Protein AF-A0A3M1ZRH4-F1 (afdb_monomer_lite)

Structure (mmCIF, N/CA/C/O backbone):
data_AF-A0A3M1ZRH4-F1
#
_entry.id   AF-A0A3M1ZRH4-F1
#
loop_
_atom_site.group_PDB
_atom_site.id
_atom_site.type_symbol
_atom_site.label_atom_id
_atom_site.label_alt_id
_atom_site.label_comp_id
_atom_site.label_asym_id
_atom_site.label_entity_id
_atom_site.label_seq_id
_atom_site.pdbx_PDB_ins_code
_atom_site.Cartn_x
_atom_site.Cartn_y
_atom_site.Cartn_z
_atom_site.occupancy
_atom_site.B_iso_or_equiv
_atom_site.auth_seq_id
_atom_site.auth_comp_id
_atom_site.auth_asym_id
_atom_site.auth_atom_id
_atom_site.pdbx_PDB_model_num
ATOM 1 N N . THR A 1 1 ? -16.721 10.616 27.002 1.00 45.69 1 THR A N 1
ATOM 2 C CA . THR A 1 1 ? -15.510 9.770 27.041 1.00 45.69 1 THR A CA 1
ATOM 3 C C . THR A 1 1 ? -14.429 10.477 26.255 1.00 45.69 1 THR A C 1
ATOM 5 O O . THR A 1 1 ? -14.748 11.093 25.247 1.00 45.69 1 THR A O 1
ATOM 8 N N . THR A 1 2 ? -13.187 10.488 26.734 1.00 43.56 2 THR A N 1
ATOM 9 C CA . THR A 1 2 ? -12.067 11.078 25.982 1.00 43.56 2 THR A CA 1
ATOM 10 C C . THR A 1 2 ? -11.922 10.329 24.649 1.00 43.56 2 THR A C 1
ATOM 12 O O . THR A 1 2 ? -11.952 9.095 24.680 1.00 43.56 2 THR A O 1
ATOM 15 N N . PRO A 1 3 ? -11.824 11.013 23.492 1.00 45.03 3 PRO A N 1
ATOM 16 C CA . PRO A 1 3 ? -11.587 10.343 22.216 1.00 45.03 3 PRO A CA 1
ATOM 17 C C . PRO A 1 3 ? -10.292 9.532 22.273 1.00 45.03 3 PRO A C 1
ATOM 19 O O . PRO A 1 3 ? -9.340 9.933 22.943 1.00 45.03 3 PRO A O 1
ATOM 22 N N . ALA A 1 4 ? -10.247 8.402 21.568 1.00 46.62 4 ALA A N 1
ATOM 23 C CA . ALA A 1 4 ? -9.003 7.666 21.397 1.00 46.62 4 ALA A CA 1
ATOM 24 C C . ALA A 1 4 ? -7.975 8.569 20.693 1.00 46.62 4 ALA A C 1
ATOM 26 O O . ALA A 1 4 ? -8.248 9.138 19.636 1.00 46.62 4 ALA A O 1
ATOM 27 N N . THR A 1 5 ? -6.804 8.737 21.298 1.00 50.22 5 THR A N 1
ATOM 28 C CA . THR A 1 5 ? -5.714 9.508 20.699 1.00 50.22 5 THR A CA 1
ATOM 29 C C . THR A 1 5 ? -5.076 8.659 19.608 1.00 50.22 5 THR A C 1
ATOM 31 O O . THR A 1 5 ? -4.538 7.596 19.901 1.00 50.22 5 THR A O 1
ATOM 34 N N . ALA A 1 6 ? -5.132 9.115 18.356 1.00 46.28 6 ALA A N 1
ATOM 35 C CA . ALA A 1 6 ? -4.453 8.434 17.260 1.00 46.28 6 ALA A CA 1
ATOM 36 C C . ALA A 1 6 ? -2.940 8.379 17.539 1.00 46.28 6 ALA A C 1
ATOM 38 O O . ALA A 1 6 ? -2.325 9.420 17.782 1.00 46.28 6 ALA A O 1
ATOM 39 N N . GLY A 1 7 ? -2.369 7.175 17.513 1.00 49.16 7 GLY A N 1
ATOM 40 C CA . GLY A 1 7 ? -0.997 6.886 17.909 1.00 49.16 7 GLY A CA 1
ATOM 41 C C . GLY A 1 7 ? 0.061 7.609 17.076 1.00 49.16 7 GLY A C 1
ATOM 42 O O . GLY A 1 7 ? -0.203 8.209 16.024 1.00 49.16 7 GLY A O 1
ATOM 43 N N . THR A 1 8 ? 1.284 7.576 17.600 1.00 53.50 8 THR A N 1
ATOM 44 C CA . THR A 1 8 ? 2.442 8.280 17.052 1.00 53.50 8 THR A CA 1
ATOM 45 C C . THR A 1 8 ? 2.782 7.773 15.647 1.00 53.50 8 THR A C 1
ATOM 47 O O . THR A 1 8 ? 2.746 6.582 15.342 1.00 53.50 8 THR A O 1
ATOM 50 N N . LEU A 1 9 ? 3.086 8.730 14.777 1.00 52.72 9 LEU A N 1
ATOM 51 C CA . LEU A 1 9 ? 3.526 8.552 13.399 1.00 52.72 9 LEU A CA 1
ATOM 52 C C . LEU A 1 9 ? 4.913 7.924 13.344 1.00 52.72 9 LEU A C 1
ATOM 54 O O . LEU A 1 9 ? 5.847 8.517 13.878 1.00 52.72 9 LEU A O 1
ATOM 58 N N . SER A 1 10 ? 5.082 6.781 12.679 1.00 56.62 10 SER A N 1
ATOM 59 C CA . SER A 1 10 ? 6.418 6.255 12.374 1.00 56.62 10 SER A CA 1
ATOM 60 C C . SER A 1 10 ? 6.365 5.231 11.246 1.00 56.62 10 SER A C 1
ATOM 62 O O . SER A 1 10 ? 5.844 4.134 11.430 1.00 56.62 10 SER A O 1
ATOM 64 N N . ILE A 1 11 ? 6.895 5.638 10.094 1.00 53.66 11 ILE A N 1
ATOM 65 C CA . ILE A 1 11 ? 7.857 4.969 9.201 1.00 53.66 11 ILE A CA 1
ATOM 66 C C . ILE A 1 11 ? 7.783 5.790 7.904 1.00 53.66 11 ILE A C 1
ATOM 68 O O . ILE A 1 11 ? 6.725 5.857 7.287 1.00 53.66 11 ILE A O 1
ATOM 72 N N . GLU A 1 12 ? 8.871 6.480 7.566 1.00 52.53 12 GLU A N 1
ATOM 73 C CA . GLU A 1 12 ? 9.127 7.059 6.244 1.00 52.53 12 GLU A CA 1
ATOM 74 C C . GLU A 1 12 ? 10.286 6.258 5.669 1.00 52.53 12 GLU A C 1
ATOM 76 O O . GLU A 1 12 ? 11.363 6.205 6.267 1.00 52.53 12 GLU A O 1
ATOM 81 N N . THR A 1 13 ? 10.071 5.576 4.554 1.00 57.72 13 THR A N 1
ATOM 82 C CA . THR A 1 13 ? 11.144 4.834 3.888 1.00 57.72 13 THR A CA 1
ATOM 83 C C . THR A 1 13 ? 10.956 4.939 2.385 1.00 57.72 13 THR A C 1
ATOM 85 O O . THR A 1 13 ? 9.835 4.861 1.886 1.00 57.72 13 THR A O 1
ATOM 88 N N . TYR A 1 14 ? 12.065 5.160 1.682 1.00 54.22 14 TYR A N 1
ATOM 89 C CA . TYR A 1 14 ? 12.164 5.062 0.231 1.00 54.22 14 TYR A CA 1
ATOM 90 C C . TYR A 1 14 ? 12.934 3.778 -0.045 1.00 54.22 14 TYR A C 1
ATOM 92 O O . TYR A 1 14 ? 14.155 3.761 0.096 1.00 54.22 14 TYR A O 1
ATOM 100 N N . GLU A 1 15 ? 12.241 2.691 -0.365 1.00 57.12 15 GLU A N 1
ATOM 101 C CA . GLU A 1 15 ? 12.913 1.413 -0.608 1.00 57.12 15 GLU A CA 1
ATOM 102 C C . GLU A 1 15 ? 12.426 0.771 -1.905 1.00 57.12 15 GLU A C 1
ATOM 104 O O . GLU A 1 15 ? 11.231 0.739 -2.203 1.00 57.12 15 GLU A O 1
ATOM 109 N N . VAL A 1 16 ? 13.379 0.234 -2.672 1.00 52.00 16 VAL A N 1
ATOM 110 C CA . VAL A 1 16 ? 13.122 -0.691 -3.781 1.00 52.00 16 VAL A CA 1
ATOM 111 C C . VAL A 1 16 ? 12.994 -2.080 -3.162 1.00 52.00 16 VAL A C 1
ATOM 113 O O . VAL A 1 16 ? 13.948 -2.854 -3.115 1.00 52.00 16 VAL A O 1
ATOM 116 N N . LEU A 1 17 ? 11.829 -2.373 -2.592 1.00 58.84 17 LEU A N 1
ATOM 117 C CA . LEU A 1 17 ? 11.498 -3.720 -2.137 1.00 58.84 17 LEU A CA 1
ATOM 118 C C . LEU A 1 17 ? 10.673 -4.405 -3.222 1.00 58.84 17 LEU A C 1
ATOM 120 O O . LEU A 1 17 ? 9.743 -3.814 -3.763 1.00 58.84 17 LEU A O 1
ATOM 124 N N . THR A 1 18 ? 10.967 -5.678 -3.486 1.00 62.44 18 THR A N 1
ATOM 125 C CA . THR A 1 18 ? 10.159 -6.565 -4.348 1.00 62.44 18 THR A CA 1
ATOM 126 C C . THR A 1 18 ? 8.702 -6.706 -3.870 1.00 62.44 18 THR A C 1
ATOM 128 O O . THR A 1 18 ? 7.844 -7.225 -4.582 1.00 62.44 18 THR A O 1
ATOM 131 N N . GLY A 1 19 ? 8.413 -6.203 -2.672 1.00 73.31 19 GLY A N 1
ATOM 132 C CA . GLY A 1 19 ? 7.105 -5.982 -2.079 1.00 73.31 19 GLY A CA 1
ATOM 133 C C . GLY A 1 19 ? 7.248 -5.795 -0.567 1.00 73.31 19 GLY A C 1
ATOM 134 O O . GLY A 1 19 ? 8.280 -6.137 0.012 1.00 73.31 19 GLY A O 1
ATOM 135 N N . PHE A 1 20 ? 6.223 -5.261 0.089 1.00 83.06 20 PHE A N 1
ATOM 136 C CA . PHE A 1 20 ? 6.145 -5.208 1.552 1.00 83.06 20 PHE A CA 1
ATOM 137 C C . PHE A 1 20 ? 4.696 -5.312 2.025 1.00 83.06 20 PHE A C 1
ATOM 139 O O . PHE A 1 20 ? 3.753 -5.158 1.251 1.00 83.06 20 PHE A O 1
ATOM 146 N N . SER A 1 21 ? 4.510 -5.566 3.318 1.00 85.50 21 SER A N 1
ATOM 147 C CA . SER A 1 21 ? 3.184 -5.639 3.930 1.00 85.50 21 SER A CA 1
ATOM 148 C C . SER A 1 21 ? 3.087 -4.739 5.154 1.00 85.50 21 SER A C 1
ATOM 150 O O . SER A 1 21 ? 3.936 -4.799 6.046 1.00 85.50 21 SER A O 1
ATOM 152 N N . VAL A 1 22 ? 2.009 -3.967 5.240 1.00 85.12 22 VAL A N 1
ATOM 153 C CA . VAL A 1 22 ? 1.593 -3.246 6.441 1.00 85.12 22 VAL A CA 1
ATOM 154 C C . VAL A 1 22 ? 0.552 -4.092 7.166 1.00 85.12 22 VAL A C 1
ATOM 156 O O . VAL A 1 22 ? -0.506 -4.403 6.622 1.00 85.12 22 VAL A O 1
ATOM 159 N N . ALA A 1 23 ? 0.844 -4.471 8.412 1.00 84.44 23 ALA A N 1
ATOM 160 C CA . ALA A 1 23 ? -0.103 -5.211 9.240 1.00 84.44 23 ALA A CA 1
ATOM 161 C C . ALA A 1 23 ? -1.404 -4.419 9.453 1.00 84.44 23 ALA A C 1
ATOM 163 O O . ALA A 1 23 ? -1.378 -3.188 9.538 1.00 84.44 23 ALA A O 1
ATOM 164 N N . ALA A 1 24 ? -2.519 -5.135 9.616 1.00 84.62 24 ALA A N 1
ATOM 165 C CA . ALA A 1 24 ? -3.789 -4.543 10.024 1.00 84.62 24 ALA A CA 1
ATOM 166 C C . ALA A 1 24 ? -3.651 -3.792 11.359 1.00 84.62 24 ALA A C 1
ATOM 168 O O . ALA A 1 24 ? -2.696 -3.996 12.117 1.00 84.62 24 ALA A O 1
ATOM 169 N N . GLY A 1 25 ? -4.625 -2.941 11.674 1.00 82.00 25 GLY A N 1
ATOM 170 C CA . GLY A 1 25 ? -4.634 -2.242 12.957 1.00 82.00 25 GLY A CA 1
ATOM 171 C C . GLY A 1 25 ? -4.186 -0.784 12.895 1.00 82.00 25 GLY A C 1
ATOM 172 O O . GLY A 1 25 ? -4.089 -0.166 13.944 1.00 82.00 25 GLY A O 1
ATOM 173 N N . LYS A 1 26 ? -3.878 -0.211 11.727 1.00 84.25 26 LYS A N 1
ATOM 174 C CA . LYS A 1 26 ? -3.365 1.171 11.647 1.00 84.25 26 LYS A CA 1
ATOM 175 C C . LYS A 1 26 ? -4.509 2.181 11.662 1.00 84.25 26 LYS A C 1
ATOM 177 O O . LYS A 1 26 ? -5.655 1.822 11.399 1.00 84.25 26 LYS A O 1
ATOM 182 N N . TYR A 1 27 ? -4.202 3.444 11.961 1.00 83.62 27 TYR A N 1
ATOM 183 C CA . TYR A 1 27 ? -5.164 4.538 11.769 1.00 83.62 27 TYR A CA 1
ATOM 184 C C . TYR A 1 27 ? -5.065 5.175 10.388 1.00 83.62 27 TYR A C 1
ATOM 186 O O . TYR A 1 27 ? -6.020 5.786 9.924 1.00 83.62 27 TYR A O 1
ATOM 194 N N . MET A 1 28 ? -3.909 5.063 9.743 1.00 85.81 28 MET A N 1
ATOM 195 C CA . MET A 1 28 ? -3.691 5.573 8.398 1.00 85.81 28 MET A CA 1
ATOM 196 C C . MET A 1 28 ? -2.565 4.787 7.742 1.00 85.81 28 MET A C 1
ATOM 198 O O . MET A 1 28 ? -1.528 4.550 8.373 1.00 85.81 28 MET A O 1
ATOM 202 N N . VAL A 1 29 ? -2.762 4.436 6.479 1.00 87.94 29 VAL A N 1
ATOM 203 C CA . VAL A 1 29 ? -1.729 3.939 5.574 1.00 87.94 29 VAL A CA 1
ATOM 204 C C . VAL A 1 29 ? -1.781 4.795 4.317 1.00 87.94 29 VAL A C 1
ATOM 206 O O . VAL A 1 29 ? -2.827 4.905 3.685 1.00 87.94 29 VAL A O 1
ATOM 209 N N . HIS A 1 30 ? -0.659 5.414 3.970 1.00 89.81 30 HIS A N 1
ATOM 210 C CA . HIS A 1 30 ? -0.498 6.211 2.759 1.00 89.81 30 HIS A CA 1
ATOM 211 C C . HIS A 1 30 ? 0.675 5.645 1.977 1.00 89.81 30 HIS A C 1
ATOM 213 O O . HIS A 1 30 ? 1.766 5.497 2.521 1.00 89.81 30 HIS A O 1
ATOM 219 N N . ILE A 1 31 ? 0.436 5.288 0.727 1.00 90.25 31 ILE A N 1
ATOM 220 C CA . ILE A 1 31 ? 1.422 4.725 -0.188 1.00 90.25 31 ILE A CA 1
ATOM 221 C C . ILE A 1 31 ? 1.444 5.606 -1.430 1.00 90.25 31 ILE A C 1
ATOM 223 O O . ILE A 1 31 ? 0.396 6.018 -1.918 1.00 90.25 31 ILE A O 1
ATOM 227 N N . LYS A 1 32 ? 2.632 5.892 -1.947 1.00 89.75 32 LYS A N 1
ATOM 228 C CA . LYS A 1 32 ? 2.833 6.633 -3.187 1.00 89.75 32 LYS A CA 1
ATOM 229 C C . LYS A 1 32 ? 3.784 5.864 -4.083 1.00 89.75 32 LYS A C 1
ATOM 231 O O . LYS A 1 32 ? 4.888 5.517 -3.657 1.00 89.75 32 LYS A O 1
ATOM 236 N N . ASN A 1 33 ? 3.371 5.656 -5.327 1.00 90.62 33 ASN A N 1
ATOM 237 C CA . ASN A 1 33 ? 4.294 5.232 -6.367 1.00 90.62 33 ASN A CA 1
ATOM 238 C C . ASN A 1 33 ? 5.102 6.460 -6.803 1.00 90.62 33 ASN A C 1
ATOM 240 O O . ASN A 1 33 ? 4.537 7.417 -7.336 1.00 90.62 33 ASN A O 1
ATOM 244 N N . VAL A 1 34 ? 6.407 6.467 -6.540 1.00 87.56 34 VAL A N 1
ATOM 245 C CA . VAL A 1 34 ? 7.277 7.601 -6.897 1.00 87.56 34 VAL A CA 1
ATOM 246 C C . VAL A 1 34 ? 7.970 7.418 -8.251 1.00 87.56 34 VAL A C 1
ATOM 248 O O . VAL A 1 34 ? 8.756 8.278 -8.632 1.00 87.56 34 VAL A O 1
ATOM 251 N N . GLY A 1 35 ? 7.648 6.352 -8.992 1.00 84.31 35 GLY A N 1
ATOM 252 C CA . GLY A 1 35 ? 8.277 6.038 -10.275 1.00 84.31 35 GLY A CA 1
ATOM 253 C C . GLY A 1 35 ? 9.664 5.418 -10.111 1.00 84.31 35 GLY A C 1
ATOM 254 O O . GLY A 1 35 ? 10.029 4.958 -9.027 1.00 84.31 35 GLY A O 1
ATOM 255 N N . 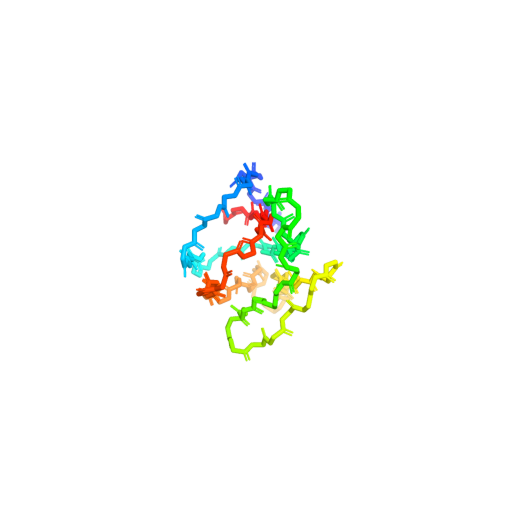SER A 1 36 ? 10.442 5.366 -11.187 1.00 82.81 36 SER A N 1
ATOM 256 C CA . SER A 1 36 ? 11.795 4.808 -11.168 1.00 82.81 36 SER A CA 1
ATOM 257 C C . SER A 1 36 ? 12.725 5.629 -10.271 1.00 82.81 36 SER A C 1
ATOM 259 O O . SER A 1 36 ? 12.876 6.836 -10.439 1.00 82.81 36 SER A O 1
ATOM 261 N N . LEU A 1 37 ? 13.423 4.954 -9.354 1.00 77.06 37 LEU A N 1
ATOM 262 C CA . LEU A 1 37 ? 14.519 5.550 -8.574 1.00 77.06 37 LEU A CA 1
ATOM 263 C C . LEU A 1 37 ? 15.889 5.365 -9.239 1.00 77.06 37 LEU A C 1
ATOM 265 O O . LEU A 1 37 ? 16.897 5.851 -8.729 1.00 77.06 37 LEU A O 1
ATOM 269 N N . ILE A 1 38 ? 15.935 4.645 -10.362 1.00 76.31 38 ILE A N 1
ATOM 270 C CA . ILE A 1 38 ? 17.147 4.415 -11.146 1.00 76.31 38 ILE A CA 1
ATOM 271 C C . ILE A 1 38 ? 17.176 5.429 -12.291 1.00 76.31 38 ILE A C 1
ATOM 273 O O . ILE A 1 38 ? 16.192 5.583 -13.018 1.00 76.31 38 ILE A O 1
ATOM 277 N N . GLU A 1 39 ? 18.312 6.103 -12.470 1.00 74.25 39 GLU A N 1
ATOM 278 C CA . GLU A 1 39 ? 18.521 7.047 -13.571 1.00 74.25 39 GLU A CA 1
ATOM 279 C C . GLU A 1 39 ? 18.358 6.341 -14.928 1.00 74.25 39 GLU A C 1
ATOM 281 O O . GLU A 1 39 ? 19.000 5.326 -15.198 1.00 74.25 39 GLU A O 1
ATOM 286 N N . GLY A 1 40 ? 17.458 6.856 -15.771 1.00 75.50 40 GLY A N 1
ATOM 287 C CA . GLY A 1 40 ? 17.102 6.236 -17.053 1.00 75.50 40 GLY A CA 1
ATOM 288 C C . GLY A 1 40 ? 16.244 4.968 -16.943 1.00 75.50 40 GLY A C 1
ATOM 289 O O . GLY A 1 40 ? 15.953 4.348 -17.967 1.00 75.50 40 GLY A O 1
ATOM 290 N N . GLY A 1 41 ? 15.839 4.573 -15.733 1.00 74.56 41 GLY A N 1
ATOM 291 C CA . GLY A 1 41 ? 14.895 3.481 -15.518 1.00 74.56 41 GLY A CA 1
ATOM 292 C C . GLY A 1 41 ? 13.478 3.848 -15.960 1.00 74.56 41 GLY A C 1
ATOM 293 O O . GLY A 1 41 ? 13.117 5.022 -16.043 1.00 74.56 41 GLY A O 1
ATOM 294 N N . LEU A 1 42 ? 12.683 2.826 -16.272 1.00 80.44 42 LEU A N 1
ATOM 295 C CA . LEU A 1 42 ? 11.291 3.003 -16.672 1.00 80.44 42 LEU A CA 1
ATOM 296 C C . LEU A 1 42 ? 10.406 3.145 -15.442 1.00 80.44 42 LEU A C 1
ATOM 298 O O . LEU A 1 42 ? 10.531 2.385 -14.482 1.00 80.44 42 LEU A O 1
ATOM 302 N N . ASP A 1 43 ? 9.478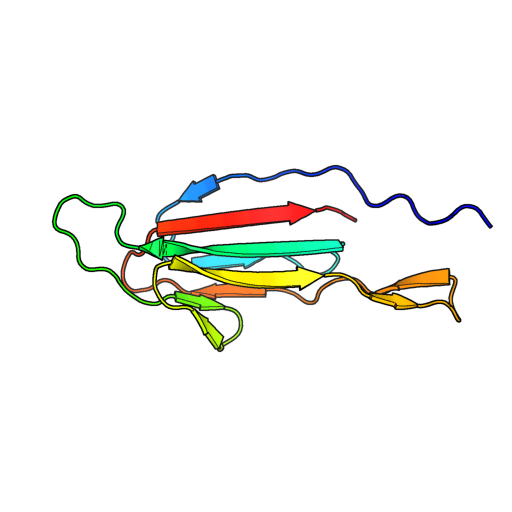 4.090 -15.512 1.00 84.12 43 ASP A N 1
ATOM 303 C CA . ASP A 1 43 ? 8.399 4.179 -14.549 1.00 84.12 43 ASP A CA 1
ATOM 304 C C . ASP A 1 43 ? 7.467 2.975 -14.711 1.00 84.12 43 ASP A C 1
ATOM 306 O O . ASP A 1 43 ? 7.054 2.627 -15.820 1.00 84.12 43 ASP A O 1
ATOM 310 N N . VAL A 1 44 ? 7.161 2.323 -13.594 1.00 87.00 44 VAL A N 1
ATOM 311 C CA . VAL A 1 44 ? 6.350 1.105 -13.555 1.00 87.00 44 VAL A CA 1
ATOM 312 C C . VAL A 1 44 ? 5.294 1.219 -12.468 1.00 87.00 44 VAL A C 1
ATOM 314 O O . VAL A 1 44 ? 5.492 1.883 -11.447 1.00 87.00 44 VAL A O 1
ATOM 317 N N . ASP A 1 45 ? 4.159 0.575 -12.700 1.00 90.38 45 ASP A N 1
ATOM 318 C CA . ASP A 1 45 ? 3.061 0.541 -11.743 1.00 90.38 45 ASP A CA 1
ATOM 319 C C . ASP A 1 45 ? 3.413 -0.341 -10.533 1.00 90.38 45 ASP A C 1
ATOM 321 O O . ASP A 1 45 ? 4.240 -1.256 -10.619 1.00 90.38 45 ASP A O 1
ATOM 325 N N . ILE A 1 46 ? 2.760 -0.071 -9.402 1.00 90.44 46 ILE A N 1
ATOM 326 C CA . ILE A 1 46 ? 2.765 -0.947 -8.223 1.00 90.44 46 ILE A CA 1
ATOM 327 C C . ILE A 1 46 ? 1.351 -1.456 -7.972 1.00 90.44 46 ILE A C 1
ATOM 329 O O . ILE A 1 46 ? 0.390 -0.758 -8.283 1.00 90.44 46 ILE A O 1
ATOM 333 N N . ASP A 1 47 ? 1.215 -2.620 -7.346 1.00 91.50 47 ASP A N 1
ATOM 334 C CA . ASP A 1 47 ? -0.090 -3.127 -6.915 1.00 91.50 47 ASP A CA 1
ATOM 335 C C . ASP A 1 47 ? -0.228 -3.018 -5.399 1.00 91.50 47 ASP A C 1
ATOM 337 O O . ASP A 1 47 ? 0.601 -3.538 -4.647 1.00 91.50 47 ASP A O 1
ATOM 341 N N . VAL A 1 48 ? -1.298 -2.375 -4.938 1.00 91.38 48 VAL A N 1
ATOM 342 C CA . VAL A 1 48 ? -1.638 -2.222 -3.521 1.00 91.38 48 VAL A CA 1
ATOM 343 C C . VAL A 1 48 ? -2.950 -2.951 -3.257 1.00 91.38 48 VAL A C 1
ATOM 345 O O . VAL A 1 48 ? -4.002 -2.527 -3.713 1.00 91.38 48 VAL A O 1
ATOM 348 N N . ASN A 1 49 ? -2.905 -4.076 -2.540 1.00 90.44 49 ASN A N 1
ATOM 349 C CA . ASN A 1 49 ? -4.073 -4.942 -2.302 1.00 90.44 49 ASN A CA 1
ATOM 350 C C . ASN A 1 49 ? -4.830 -5.376 -3.579 1.00 90.44 49 ASN A C 1
ATOM 352 O O . ASN A 1 49 ? -6.009 -5.717 -3.516 1.00 90.44 49 ASN A O 1
ATOM 356 N N . GLY A 1 50 ? -4.138 -5.417 -4.721 1.00 87.75 50 GLY A N 1
ATOM 357 C CA . GLY A 1 50 ? -4.718 -5.741 -6.028 1.00 87.75 50 GLY A CA 1
ATOM 358 C C . GLY A 1 50 ? -5.189 -4.527 -6.833 1.00 87.75 50 GLY A C 1
ATOM 359 O O . GLY A 1 50 ? -5.564 -4.704 -7.988 1.00 87.75 50 GLY A O 1
ATOM 360 N N . ASP A 1 51 ? -5.136 -3.319 -6.262 1.00 91.12 51 ASP A N 1
ATOM 361 C CA . ASP A 1 51 ? -5.355 -2.071 -6.990 1.00 91.12 51 ASP A CA 1
ATOM 362 C C . ASP A 1 51 ? -4.037 -1.584 -7.602 1.00 91.12 51 ASP A C 1
ATOM 364 O O . ASP A 1 51 ? -3.051 -1.368 -6.89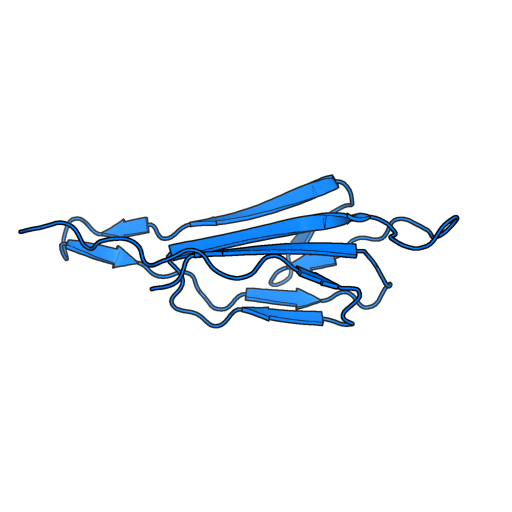4 1.00 91.12 51 ASP A O 1
ATOM 368 N N . THR A 1 52 ? -4.027 -1.368 -8.915 1.00 92.56 52 THR A N 1
ATOM 369 C CA . THR A 1 52 ? -2.858 -0.839 -9.621 1.00 92.56 52 THR A CA 1
ATOM 370 C C . THR A 1 52 ? -2.730 0.668 -9.390 1.00 92.56 52 THR A C 1
ATOM 372 O O . THR A 1 52 ? -3.657 1.436 -9.658 1.00 92.56 52 THR A O 1
ATOM 375 N N . VAL A 1 53 ? -1.565 1.102 -8.908 1.00 92.50 53 VAL A N 1
ATOM 376 C CA . VAL A 1 53 ? -1.227 2.495 -8.594 1.00 92.50 53 VAL A CA 1
ATOM 377 C C . VAL A 1 53 ? -0.118 2.973 -9.542 1.00 92.50 53 VAL A C 1
ATOM 379 O O . VAL A 1 53 ? 1.048 2.589 -9.375 1.00 92.50 53 VAL A O 1
ATOM 382 N N . PRO A 1 54 ? -0.452 3.825 -10.530 1.00 92.50 54 PRO A N 1
ATOM 383 C CA . PRO A 1 54 ? 0.526 4.356 -11.470 1.00 92.50 54 PRO A CA 1
ATOM 384 C C . PRO A 1 54 ? 1.561 5.293 -10.828 1.00 92.50 54 PRO A C 1
ATOM 386 O O . PRO A 1 54 ? 1.295 5.887 -9.780 1.00 92.50 54 PRO A O 1
ATOM 389 N N . PRO A 1 55 ? 2.718 5.502 -11.474 1.00 90.75 55 PRO A N 1
ATOM 390 C CA . PRO A 1 55 ? 3.712 6.500 -11.086 1.00 90.75 55 PRO A CA 1
ATOM 391 C C . PRO A 1 55 ? 3.096 7.884 -10.831 1.00 90.75 55 PRO A C 1
ATOM 393 O O . PRO A 1 55 ? 2.309 8.399 -11.627 1.00 90.75 55 PRO A O 1
ATOM 396 N N . GLY A 1 56 ? 3.445 8.490 -9.696 1.00 89.00 56 GLY A N 1
ATOM 397 C CA . GLY A 1 56 ? 2.927 9.783 -9.248 1.00 89.00 56 GLY A CA 1
ATOM 398 C C . GLY A 1 56 ? 1.583 9.722 -8.514 1.00 89.00 56 GLY A C 1
ATOM 399 O O . GLY A 1 56 ? 1.201 10.725 -7.908 1.00 89.00 56 GLY A O 1
ATOM 400 N N . GLN A 1 57 ? 0.892 8.576 -8.523 1.00 93.69 57 GLN A N 1
ATOM 401 C CA . GLN A 1 57 ? -0.371 8.383 -7.810 1.00 93.69 57 GLN A CA 1
ATOM 402 C C . GLN A 1 57 ? -0.172 7.908 -6.372 1.00 93.69 57 GLN A C 1
ATOM 404 O O . GLN A 1 57 ? 0.872 7.378 -5.977 1.00 93.69 57 GLN A O 1
ATOM 409 N N . GLU A 1 58 ? -1.224 8.120 -5.589 1.00 92.88 58 GLU A N 1
ATOM 410 C CA . GLU A 1 58 ? -1.261 7.848 -4.162 1.00 92.88 58 GLU A CA 1
ATOM 411 C C . GLU A 1 58 ? -2.433 6.929 -3.822 1.00 92.88 58 GLU A C 1
ATOM 413 O O . GLU A 1 58 ? -3.518 7.030 -4.390 1.00 92.88 58 GLU A O 1
ATOM 418 N N . TYR A 1 59 ? -2.205 6.052 -2.852 1.00 91.69 59 TYR A N 1
ATOM 419 C CA . TYR A 1 59 ? -3.192 5.171 -2.254 1.00 91.69 59 TYR A CA 1
ATOM 420 C C . TYR A 1 59 ? -3.278 5.480 -0.761 1.00 91.69 59 TYR A C 1
ATOM 422 O O . TYR A 1 59 ? -2.285 5.368 -0.037 1.00 91.69 59 TYR A O 1
ATOM 430 N N . ILE A 1 60 ? -4.455 5.898 -0.300 1.00 91.12 60 ILE A N 1
ATOM 431 C CA . ILE A 1 60 ? -4.683 6.331 1.080 1.00 91.12 60 ILE A CA 1
ATOM 432 C C . ILE A 1 60 ? -5.815 5.505 1.677 1.00 91.12 60 ILE A C 1
ATOM 434 O O . ILE A 1 60 ? -6.917 5.457 1.134 1.00 91.12 60 ILE A O 1
ATOM 438 N N . VAL A 1 61 ? -5.547 4.897 2.829 1.00 88.62 61 VAL A N 1
ATOM 439 C CA . VAL A 1 61 ? -6.546 4.207 3.644 1.00 88.62 61 VAL A CA 1
ATOM 440 C C . VAL A 1 61 ? -6.502 4.785 5.045 1.00 88.62 61 VAL A C 1
ATOM 442 O O . VAL A 1 61 ? -5.481 4.709 5.730 1.00 88.62 61 VAL A O 1
ATOM 445 N N . GLU A 1 62 ? -7.627 5.337 5.479 1.00 86.19 62 GLU A N 1
ATOM 446 C CA . GLU A 1 62 ? -7.803 5.921 6.804 1.00 86.19 62 GLU A CA 1
ATOM 447 C C . GLU A 1 62 ? -8.803 5.110 7.624 1.00 86.19 62 GLU A C 1
ATOM 449 O O . GLU A 1 62 ? -9.796 4.587 7.115 1.00 86.19 62 GLU A O 1
ATOM 454 N N . ALA A 1 63 ? -8.529 5.015 8.920 1.00 81.44 63 ALA A N 1
ATOM 455 C CA . ALA A 1 63 ? -9.439 4.444 9.891 1.00 81.44 63 ALA A CA 1
ATOM 456 C C . ALA A 1 63 ? -10.709 5.289 9.999 1.00 81.44 63 ALA A C 1
ATOM 458 O O . ALA A 1 63 ? -10.654 6.492 10.258 1.00 81.44 63 ALA A O 1
ATOM 459 N N . GLN A 1 64 ? -11.865 4.644 9.871 1.00 78.69 64 GLN A N 1
ATOM 460 C CA . GLN A 1 64 ? -13.152 5.303 10.072 1.00 78.69 64 GLN A CA 1
ATOM 461 C C . GLN A 1 64 ? -13.501 5.345 11.560 1.00 78.69 64 GLN A C 1
ATOM 463 O O . GLN A 1 64 ? -13.311 4.371 12.281 1.00 78.69 64 GLN A O 1
ATOM 468 N N . PHE A 1 65 ? -14.027 6.464 12.050 1.00 79.75 65 PHE A N 1
ATOM 469 C CA . PHE A 1 65 ? -14.534 6.526 13.419 1.00 79.75 65 PHE A CA 1
ATOM 470 C C . PHE A 1 65 ? -15.903 5.841 13.502 1.00 79.75 65 PHE A C 1
ATOM 472 O O . PHE A 1 65 ? -16.816 6.215 12.770 1.00 79.75 65 PHE A O 1
ATOM 479 N N . ASP A 1 66 ? -16.049 4.865 14.402 1.00 78.12 66 ASP A N 1
ATOM 480 C CA . ASP A 1 66 ? -17.327 4.247 14.748 1.00 78.12 66 ASP A CA 1
ATOM 481 C C . ASP A 1 66 ? -17.930 4.977 15.966 1.00 78.12 66 ASP A C 1
ATOM 483 O O . ASP A 1 66 ? -17.501 4.747 17.108 1.00 78.12 66 ASP A O 1
ATOM 487 N N . PRO A 1 67 ? -18.926 5.861 15.753 1.00 75.44 67 PRO A N 1
ATOM 488 C CA . PRO A 1 67 ? -19.542 6.623 16.831 1.00 75.44 67 PRO A CA 1
ATOM 489 C C . PRO A 1 67 ? -20.416 5.762 17.750 1.00 75.44 67 PRO A C 1
ATOM 491 O O . PRO A 1 67 ? -20.621 6.145 18.901 1.00 75.44 67 PRO A O 1
ATOM 494 N N . ALA A 1 68 ? -20.918 4.611 17.288 1.00 83.94 68 ALA A N 1
ATOM 495 C CA . ALA A 1 68 ? -21.768 3.737 18.096 1.00 83.94 68 ALA A CA 1
ATOM 496 C C . ALA A 1 68 ? -20.953 3.010 19.174 1.00 83.94 68 ALA A C 1
ATOM 498 O O . ALA A 1 68 ? -21.418 2.840 20.300 1.00 83.94 68 ALA A O 1
ATOM 499 N N . ASN A 1 69 ? -19.715 2.634 18.844 1.00 78.75 69 ASN A N 1
ATOM 500 C CA . ASN A 1 69 ? -18.804 1.943 19.759 1.00 78.75 69 ASN A CA 1
ATOM 501 C C . ASN A 1 69 ? -17.713 2.853 20.352 1.00 78.75 69 ASN A C 1
ATOM 503 O O . ASN A 1 69 ? -16.907 2.390 21.162 1.00 78.75 69 ASN A O 1
ATOM 507 N N . ASN A 1 70 ? -17.687 4.138 19.970 1.00 74.44 70 ASN A N 1
ATOM 508 C CA . ASN A 1 70 ? -16.695 5.142 20.371 1.00 74.44 70 ASN A CA 1
ATOM 509 C C . ASN A 1 70 ? -15.242 4.661 20.168 1.00 74.44 70 ASN A C 1
ATOM 511 O O . ASN A 1 70 ? -14.394 4.793 21.059 1.00 74.44 70 ASN A O 1
ATOM 515 N N . LYS A 1 71 ? -14.967 4.059 19.005 1.00 77.00 71 LYS A N 1
ATOM 516 C CA . LYS A 1 71 ? -13.666 3.479 18.632 1.00 77.00 71 LYS A CA 1
ATOM 517 C C . LYS A 1 71 ? -13.345 3.779 17.168 1.00 77.00 71 LYS A C 1
ATOM 519 O O . LYS A 1 71 ? -14.246 3.910 16.352 1.00 77.00 71 LYS A O 1
ATOM 524 N N . PHE A 1 72 ? -12.064 3.861 16.821 1.00 70.50 72 PHE A N 1
ATOM 525 C CA . PHE A 1 72 ? -11.641 3.889 15.420 1.00 70.50 72 PHE A CA 1
ATOM 526 C C . PHE A 1 72 ? -11.624 2.465 14.851 1.00 70.50 72 PHE A C 1
ATOM 528 O O . PHE A 1 72 ? -11.040 1.561 15.451 1.00 70.50 72 PHE A O 1
ATOM 535 N N . LEU A 1 73 ? -12.256 2.279 13.695 1.00 77.44 73 LEU A N 1
ATOM 536 C CA . LEU A 1 73 ? -12.142 1.096 12.851 1.00 77.44 73 LEU A CA 1
ATOM 537 C C . LEU A 1 73 ? -10.748 1.104 12.238 1.00 77.44 73 LEU A C 1
ATOM 539 O O . LEU A 1 73 ? -10.398 2.024 11.511 1.00 77.44 73 LEU A O 1
ATOM 543 N N . THR A 1 74 ? -9.928 0.118 12.568 1.00 79.25 74 THR A N 1
ATOM 544 C CA . THR A 1 74 ? -8.548 0.071 12.094 1.00 79.25 74 THR A CA 1
ATOM 545 C C . THR A 1 74 ? -8.459 -0.314 10.618 1.00 79.25 74 THR A C 1
ATO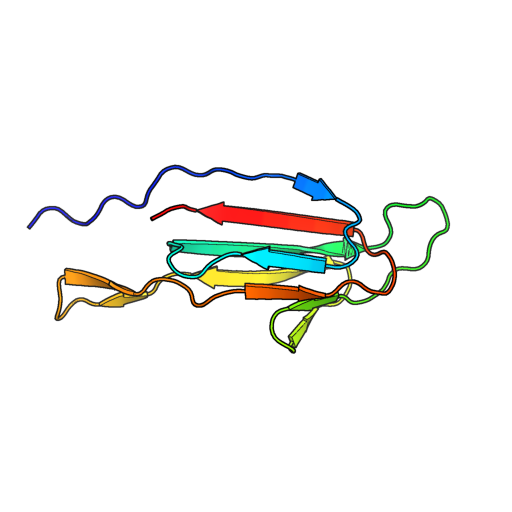M 547 O O . THR A 1 74 ? -9.343 -0.979 10.080 1.00 79.25 74 THR A O 1
ATOM 550 N N . THR A 1 75 ? -7.376 0.087 9.947 1.00 83.19 75 THR A N 1
ATOM 551 C CA . THR A 1 75 ? -7.142 -0.309 8.553 1.00 83.19 75 THR A CA 1
ATOM 552 C C . THR A 1 75 ? -6.967 -1.831 8.442 1.00 83.19 75 THR A C 1
ATOM 554 O O . THR A 1 75 ? -6.381 -2.450 9.346 1.00 83.19 75 THR A O 1
ATOM 557 N N . PRO A 1 76 ? -7.401 -2.450 7.327 1.00 85.25 76 PRO A N 1
ATOM 558 C CA . PRO A 1 76 ? -7.040 -3.829 7.019 1.00 85.25 76 PRO A CA 1
ATOM 559 C C . PRO A 1 76 ? -5.524 -3.958 6.803 1.00 85.25 76 PRO A C 1
ATOM 561 O O . PRO A 1 76 ? -4.789 -2.966 6.777 1.00 85.25 76 PRO A O 1
ATOM 564 N N . ALA A 1 77 ? -5.049 -5.195 6.652 1.00 86.69 77 ALA A N 1
ATOM 565 C CA . ALA A 1 77 ? -3.687 -5.423 6.189 1.00 86.69 77 ALA A CA 1
ATOM 566 C C . ALA A 1 77 ? -3.544 -4.900 4.751 1.00 86.69 77 ALA A C 1
ATOM 568 O O . ALA A 1 77 ? -4.443 -5.083 3.927 1.00 86.69 77 ALA A O 1
ATOM 569 N N . ILE A 1 78 ? -2.420 -4.248 4.466 1.00 89.56 78 ILE A N 1
ATOM 570 C CA . ILE A 1 78 ? -2.086 -3.739 3.137 1.00 89.56 78 ILE A CA 1
ATOM 571 C C . IL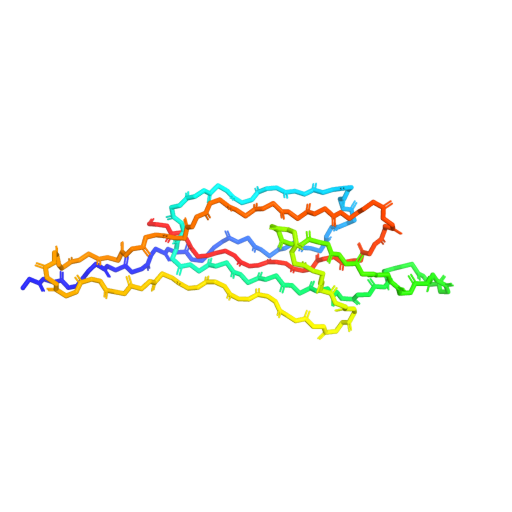E A 1 78 ? -0.869 -4.497 2.624 1.00 89.56 78 ILE A C 1
ATOM 573 O O . ILE A 1 78 ? 0.132 -4.601 3.327 1.00 89.56 78 ILE A O 1
ATOM 577 N N . THR A 1 79 ? -0.943 -5.014 1.407 1.00 89.88 79 THR A N 1
ATOM 578 C CA . THR A 1 79 ? 0.173 -5.650 0.706 1.00 89.88 79 THR A CA 1
ATOM 579 C C . THR A 1 79 ? 0.516 -4.811 -0.508 1.00 89.88 79 THR A C 1
ATOM 581 O O . THR A 1 79 ? -0.365 -4.503 -1.306 1.00 89.88 79 THR A O 1
ATOM 584 N N . VAL A 1 80 ? 1.787 -4.453 -0.644 1.00 88.56 80 VAL A N 1
ATOM 585 C CA . VAL A 1 80 ? 2.323 -3.748 -1.805 1.00 88.56 80 VAL A CA 1
ATOM 586 C C . VAL A 1 80 ? 3.218 -4.708 -2.568 1.00 88.56 80 VAL A C 1
ATOM 588 O O . VAL A 1 80 ? 4.186 -5.224 -2.008 1.00 88.56 80 VAL A O 1
ATOM 591 N N . THR A 1 81 ? 2.899 -4.945 -3.835 1.00 87.38 81 THR A N 1
ATOM 592 C CA . THR A 1 81 ? 3.716 -5.744 -4.749 1.00 87.38 81 THR A CA 1
ATOM 593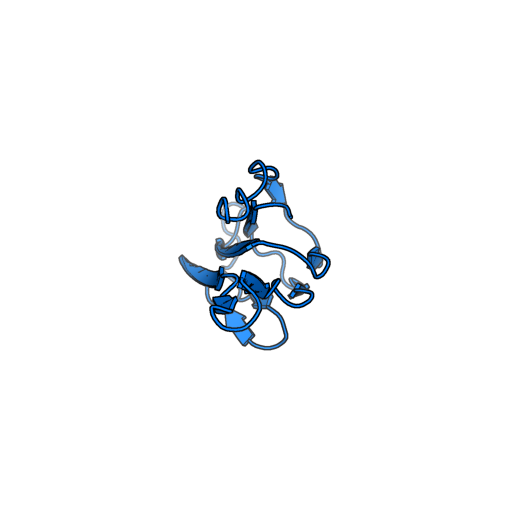 C C . THR A 1 81 ? 4.388 -4.821 -5.745 1.00 87.38 81 THR A C 1
ATOM 595 O O . THR A 1 81 ? 3.750 -3.956 -6.343 1.00 87.38 81 THR A O 1
ATOM 598 N N . ASN A 1 82 ? 5.692 -5.011 -5.915 1.00 80.12 82 ASN A N 1
ATOM 599 C CA . ASN A 1 82 ? 6.503 -4.194 -6.797 1.00 80.12 82 ASN A CA 1
ATOM 600 C C . ASN A 1 82 ? 7.558 -5.074 -7.472 1.00 80.12 82 ASN A C 1
ATOM 602 O O . ASN A 1 82 ? 8.751 -5.028 -7.175 1.00 80.12 82 ASN A O 1
ATOM 606 N N . ALA A 1 83 ? 7.082 -5.936 -8.369 1.00 65.31 83 ALA A N 1
ATOM 607 C CA . ALA A 1 83 ? 7.929 -6.878 -9.097 1.00 65.31 83 ALA A CA 1
ATOM 608 C C . ALA A 1 83 ? 8.820 -6.196 -10.153 1.00 65.31 83 ALA A C 1
ATOM 610 O O . ALA A 1 83 ? 9.757 -6.814 -10.654 1.00 65.31 83 ALA A O 1
ATOM 611 N N . SER A 1 84 ? 8.534 -4.933 -10.479 1.00 69.75 84 SER A N 1
ATOM 612 C CA . SER A 1 84 ? 9.119 -4.221 -11.617 1.00 69.75 84 SER A CA 1
ATOM 613 C C . SER A 1 84 ? 10.183 -3.189 -11.221 1.00 69.75 84 SER A C 1
ATOM 615 O O . SER A 1 84 ? 10.813 -2.608 -12.100 1.00 69.75 84 SER A O 1
ATOM 617 N N . GLY A 1 85 ? 10.425 -2.983 -9.918 1.00 70.31 85 GLY A N 1
ATOM 618 C CA . GLY A 1 85 ? 11.496 -2.117 -9.413 1.00 70.31 85 GLY A CA 1
ATOM 619 C C . GLY A 1 85 ? 11.133 -0.635 -9.265 1.00 70.31 85 GLY A C 1
ATOM 620 O O . GLY A 1 85 ? 12.034 0.202 -9.247 1.00 70.31 85 GLY A O 1
ATOM 621 N N . ALA A 1 86 ? 9.846 -0.293 -9.138 1.00 78.31 86 ALA A N 1
ATOM 622 C CA . ALA A 1 86 ? 9.425 1.073 -8.820 1.00 78.31 86 ALA A CA 1
ATOM 623 C C . ALA A 1 86 ? 9.988 1.538 -7.468 1.00 78.31 86 ALA A C 1
ATOM 625 O O . ALA A 1 86 ? 10.268 0.753 -6.560 1.00 78.31 86 ALA A O 1
ATOM 626 N N . GLY A 1 87 ? 10.109 2.843 -7.295 1.00 83.62 87 GLY A N 1
ATOM 627 C CA . GLY A 1 87 ? 10.217 3.444 -5.983 1.00 83.62 87 GLY A CA 1
ATOM 628 C C . GLY A 1 87 ? 8.859 3.499 -5.312 1.00 83.62 87 GLY A C 1
ATOM 629 O O . GLY A 1 87 ? 7.870 3.935 -5.907 1.00 83.62 87 GLY A O 1
ATOM 630 N N . VAL A 1 88 ? 8.827 3.133 -4.035 1.00 84.75 88 VAL A N 1
ATOM 631 C CA . VAL A 1 88 ? 7.648 3.332 -3.197 1.00 84.75 88 VAL A CA 1
ATOM 632 C C . VAL A 1 88 ? 8.023 4.201 -2.014 1.00 84.75 88 VAL A C 1
ATOM 634 O O . VAL A 1 88 ? 9.001 3.937 -1.315 1.00 84.75 88 VAL A O 1
ATOM 637 N N . TRP A 1 89 ? 7.215 5.231 -1.792 1.00 85.56 89 TRP A N 1
ATOM 638 C CA . TRP A 1 89 ? 7.175 5.950 -0.530 1.00 85.56 89 TRP A CA 1
ATOM 639 C C . TRP A 1 89 ? 5.937 5.499 0.233 1.00 85.56 89 TRP A C 1
ATOM 641 O O . TRP A 1 89 ? 4.859 5.361 -0.348 1.00 85.56 89 TRP A O 1
ATOM 651 N N . TYR A 1 90 ? 6.067 5.271 1.533 1.00 84.56 90 TYR A N 1
ATOM 652 C CA . TYR A 1 90 ? 4.915 4.958 2.363 1.00 84.56 90 TYR A CA 1
ATOM 653 C C . TYR A 1 90 ? 5.035 5.568 3.753 1.00 84.56 90 TYR A C 1
ATOM 655 O O . TYR A 1 90 ? 6.129 5.776 4.278 1.00 84.56 90 TYR A O 1
ATOM 663 N N . ARG A 1 91 ? 3.870 5.845 4.338 1.00 83.69 91 ARG A N 1
ATOM 664 C CA . ARG A 1 91 ? 3.693 6.420 5.666 1.00 83.69 91 ARG A CA 1
ATOM 665 C C . ARG A 1 91 ? 2.578 5.696 6.400 1.00 83.69 91 ARG A C 1
ATOM 667 O O . ARG A 1 91 ? 1.473 5.535 5.884 1.00 83.69 91 ARG A O 1
ATOM 674 N N . VAL A 1 92 ? 2.850 5.313 7.644 1.00 82.31 92 VAL A N 1
ATOM 675 C CA . VAL A 1 92 ? 1.889 4.609 8.503 1.00 82.31 92 VAL A CA 1
ATOM 676 C C . VAL A 1 92 ? 1.706 5.354 9.824 1.00 82.31 92 VAL A C 1
ATOM 678 O O . VAL A 1 92 ? 2.673 5.800 10.449 1.00 82.31 92 VAL A O 1
ATOM 681 N N . LYS A 1 93 ? 0.453 5.484 10.271 1.00 81.12 93 LYS A N 1
ATOM 682 C CA . LYS A 1 93 ? 0.110 6.006 11.601 1.00 81.12 93 LYS A CA 1
ATOM 683 C C . LYS A 1 93 ? -0.363 4.869 12.506 1.00 81.12 93 LYS A C 1
ATOM 685 O O . LYS A 1 93 ? -1.332 4.179 12.180 1.00 81.12 93 LYS A O 1
ATOM 690 N N . GLY A 1 94 ? 0.356 4.659 13.610 1.00 69.69 94 GLY A N 1
ATOM 691 C CA . GLY A 1 94 ? 0.153 3.530 14.520 1.00 69.69 94 GLY A CA 1
ATOM 692 C C . GLY A 1 94 ? -1.110 3.633 15.376 1.00 69.69 94 GLY A C 1
ATOM 693 O O . GLY A 1 94 ? -1.603 4.733 15.607 1.00 69.69 94 GLY A O 1
ATOM 694 N N . SER A 1 95 ? -1.588 2.465 15.821 1.00 58.53 95 SER A N 1
ATOM 695 C CA . SER A 1 95 ? -2.692 2.230 16.769 1.00 58.53 95 SER A CA 1
ATOM 696 C C . SER A 1 95 ? -2.432 2.767 18.167 1.00 58.53 95 SER A C 1
ATOM 698 O O . SER A 1 95 ? -1.276 2.599 18.615 1.00 58.53 95 SER A O 1
#

pLDDT: mean 77.47, std 14.01, range [43.56, 93.69]

Sequence (95 aa):
TTPATAGTLSIETYEVLTGFSVAAGKYMVHIKNVGSLIEGGLDVDIDVNGDTVPPGQEYIVEAQFDPANNKFLTTPAITVTNASGAGVWYRVKGS

Foldseek 3Di:
DPQDDFADKDDWDWDQDQKDKDAWAFQKKKKAFQAAPDVVDGGDWKAKVNDTAGHGGMDMDGFDQDPVVSDTRIGHMIMIGDNRRTIMTMITTHD

Radius of gyration: 15.01 Å; chains: 1; bounding box: 40×18×44 Å

Secondary structure (DSSP, 8-state):
-PPPPPPPEEEEEEE--SEEEEPS--SEEEEEEEEE-STTPPP--EEETTEEE-TT-EEEEEPPEETTTTEE-PPPPEEEE-TT-EEEEEEEE--